Protein AF-A0A969LEN8-F1 (afdb_monomer)

Sequence (67 aa):
MLR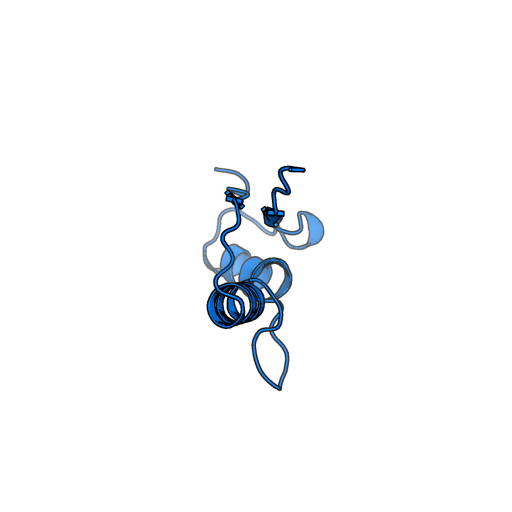VFITIDTEYSSGLFNGPGAADRAENYARSIACMTPDGPTGIPHKLELLQAHGQRAVFFVDPMPA

Mean predicted aligned error: 4.07 Å

Radius of gyration: 14.17 Å; Cα contacts (8 Å, |Δi|>4): 74; chains: 1; bounding box: 38×17×35 Å

Secondary structure (DSSP, 8-state):
------EEE----GGG---S-HHHHHHHIIIIIS-EETTEE-SHHHHHHHHHHTT---EEE------

Solvent-accessible surface area (backbone atoms only — not comparable to full-atom values): 4192 Å² total; per-residue (Å²): 135,88,87,84,83,50,75,43,77,48,56,70,51,74,9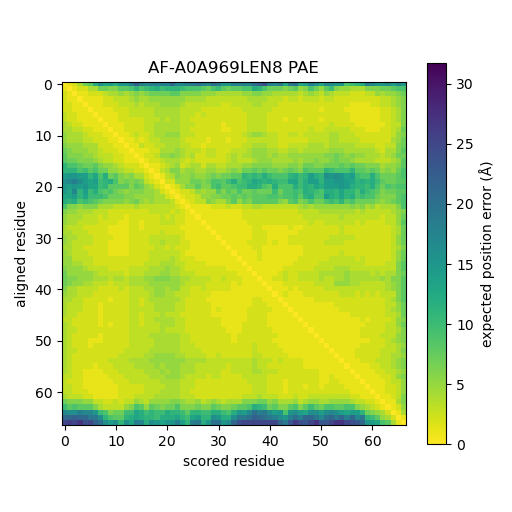3,51,63,81,60,97,46,72,68,39,48,49,55,28,37,40,58,50,42,31,32,62,48,100,92,44,53,67,25,52,66,42,49,53,53,52,31,57,76,68,76,53,78,70,48,74,46,76,56,80,64,84,131

Foldseek 3Di:
DDDDAAEAEQDFDPVLDPDPDPVSVVVSCCCRAQNADPVGGPHPVVVVVVCVVVVHDHHYDYDPDDD

pLDDT: mean 90.1, std 10.61, range [44.56, 98.38]

Structure (mmCIF, N/CA/C/O backbone):
data_AF-A0A969LEN8-F1
#
_entry.id   AF-A0A969LEN8-F1
#
loop_
_atom_site.group_PDB
_atom_site.id
_atom_site.type_symbol
_atom_site.label_atom_id
_atom_site.label_alt_id
_atom_site.label_comp_id
_atom_site.label_asym_id
_atom_site.label_entity_id
_atom_site.label_seq_id
_atom_site.pdbx_PDB_ins_code
_atom_site.Cartn_x
_atom_site.Cartn_y
_atom_site.Cartn_z
_atom_site.occupancy
_atom_site.B_iso_or_equiv
_atom_site.auth_seq_id
_atom_site.auth_comp_id
_atom_site.auth_asym_id
_atom_site.auth_atom_id
_atom_site.pdbx_PDB_model_num
ATOM 1 N N . MET A 1 1 ? -22.842 8.052 17.196 1.00 68.38 1 MET A N 1
ATOM 2 C CA . MET A 1 1 ? -21.579 7.286 17.106 1.00 68.38 1 MET A CA 1
ATOM 3 C C . MET A 1 1 ? -20.817 7.770 15.881 1.00 68.38 1 MET A C 1
ATOM 5 O O . MET A 1 1 ? -21.434 7.901 14.829 1.00 68.38 1 MET A O 1
ATOM 9 N N . LEU A 1 2 ? -19.536 8.115 16.025 1.00 92.56 2 LEU A N 1
ATOM 10 C CA . LEU A 1 2 ? -18.704 8.586 14.912 1.00 92.56 2 LEU A CA 1
ATOM 11 C C . LEU A 1 2 ? -18.238 7.388 14.075 1.00 92.56 2 LEU A C 1
ATOM 13 O O . LEU A 1 2 ? -17.843 6.368 14.634 1.00 92.56 2 LEU A O 1
ATOM 17 N N . ARG A 1 3 ? -18.292 7.506 12.745 1.00 94.19 3 ARG A N 1
ATOM 18 C CA . ARG A 1 3 ? -17.740 6.501 11.827 1.00 94.19 3 ARG A CA 1
ATOM 19 C C . ARG A 1 3 ? -16.298 6.870 11.508 1.00 94.19 3 ARG A C 1
ATOM 21 O O . ARG A 1 3 ? -16.049 7.991 11.078 1.00 94.19 3 ARG A O 1
ATOM 28 N N . VAL A 1 4 ? -15.385 5.929 11.716 1.00 95.19 4 VAL A N 1
ATOM 29 C CA . VAL A 1 4 ? -13.963 6.074 11.389 1.00 95.19 4 VAL A CA 1
ATOM 30 C C . VAL A 1 4 ? -13.645 5.118 10.249 1.00 95.19 4 VAL A C 1
ATOM 32 O O . VAL A 1 4 ? -14.038 3.953 10.294 1.00 95.19 4 VAL A O 1
ATOM 35 N N . PHE A 1 5 ? -12.950 5.620 9.234 1.00 96.62 5 PHE A N 1
ATOM 36 C CA . PHE A 1 5 ? -12.489 4.840 8.094 1.00 96.62 5 PHE A CA 1
ATOM 37 C C . PHE A 1 5 ? -10.967 4.891 8.047 1.00 96.62 5 PHE A C 1
ATOM 39 O O . PHE A 1 5 ? -10.381 5.961 8.189 1.00 96.62 5 PHE A O 1
ATOM 46 N N . ILE A 1 6 ? -10.348 3.729 7.851 1.00 97.31 6 ILE A N 1
ATOM 47 C CA . ILE A 1 6 ? -8.912 3.603 7.621 1.00 97.31 6 ILE A CA 1
ATOM 48 C C . ILE A 1 6 ? -8.737 3.331 6.132 1.00 97.31 6 ILE A C 1
ATOM 50 O O . ILE A 1 6 ? -9.208 2.310 5.625 1.00 97.31 6 ILE A O 1
ATOM 54 N N . THR A 1 7 ? -8.090 4.256 5.435 1.00 97.19 7 THR A N 1
ATOM 55 C CA . THR A 1 7 ? -7.726 4.114 4.026 1.00 97.19 7 THR A CA 1
ATOM 56 C C . THR A 1 7 ? -6.213 4.071 3.911 1.00 97.19 7 THR A C 1
ATOM 58 O O . THR A 1 7 ? -5.508 4.767 4.643 1.00 97.19 7 THR A O 1
ATOM 61 N N . ILE A 1 8 ? -5.713 3.216 3.029 1.00 97.00 8 ILE A N 1
ATOM 62 C CA . ILE A 1 8 ? -4.289 3.046 2.775 1.00 97.00 8 ILE A CA 1
ATOM 63 C C . ILE A 1 8 ? -4.081 3.175 1.275 1.00 97.00 8 ILE A C 1
ATOM 65 O O . ILE A 1 8 ? -4.485 2.294 0.518 1.00 97.00 8 ILE A O 1
ATOM 69 N N . ASP A 1 9 ? -3.416 4.248 0.878 1.00 94.81 9 ASP A N 1
ATOM 70 C CA . ASP A 1 9 ? -2.921 4.410 -0.479 1.00 94.81 9 ASP A CA 1
ATOM 71 C C . ASP A 1 9 ? -1.565 3.708 -0.536 1.00 94.81 9 ASP A C 1
ATOM 73 O O . ASP A 1 9 ? -0.650 4.009 0.238 1.00 94.81 9 ASP A O 1
ATOM 77 N N . THR A 1 10 ? -1.462 2.684 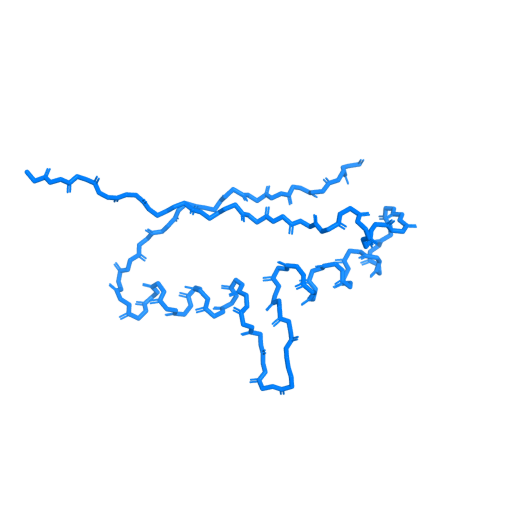-1.373 1.00 93.81 10 THR A N 1
ATOM 78 C CA . THR A 1 10 ? -0.160 2.107 -1.708 1.00 93.81 10 THR A CA 1
ATOM 79 C C . THR A 1 10 ? 0.415 2.926 -2.848 1.00 93.81 10 THR A C 1
ATOM 81 O O . THR A 1 10 ? -0.346 3.252 -3.745 1.00 93.81 10 THR A O 1
ATOM 84 N N . GLU A 1 11 ? 1.711 3.202 -2.856 1.00 90.88 11 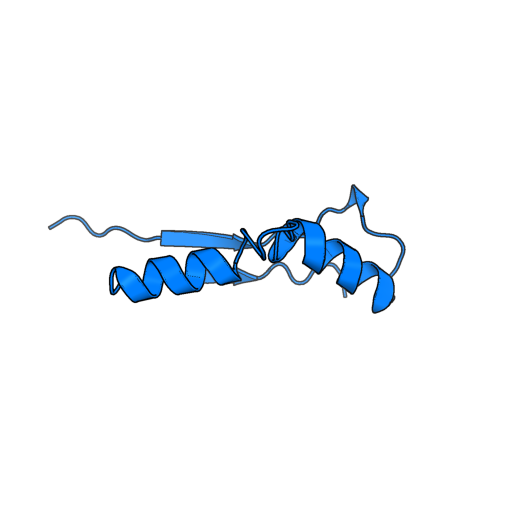GLU A N 1
ATOM 85 C CA . GLU A 1 11 ? 2.344 3.979 -3.922 1.00 90.88 11 GLU A CA 1
ATOM 86 C C . GLU A 1 11 ? 3.708 3.364 -4.219 1.00 90.88 11 GLU A C 1
ATOM 88 O O . GLU A 1 11 ? 4.501 3.098 -3.309 1.00 90.88 11 GLU A O 1
ATOM 93 N N . TYR A 1 12 ? 3.991 3.134 -5.491 1.00 90.06 12 TYR A N 1
ATOM 94 C CA . TYR A 1 12 ? 5.339 2.851 -5.942 1.00 90.06 12 TYR A CA 1
ATOM 95 C C . TYR A 1 12 ? 6.119 4.147 -6.168 1.00 90.06 12 TYR A C 1
ATOM 97 O O . TYR A 1 12 ? 5.589 5.194 -6.523 1.00 90.06 12 TYR A O 1
ATOM 105 N N . SER A 1 13 ? 7.438 4.088 -6.019 1.00 89.31 13 SER A N 1
ATOM 106 C CA . SER A 1 13 ? 8.275 5.257 -6.263 1.00 89.31 13 SER A CA 1
ATOM 107 C C . SER A 1 13 ? 8.568 5.409 -7.753 1.00 89.31 13 SER A C 1
ATOM 109 O O . SER A 1 13 ? 9.211 4.542 -8.345 1.00 89.31 13 SER A O 1
ATOM 111 N N . SER A 1 14 ? 8.188 6.538 -8.353 1.00 85.69 14 SER A N 1
ATOM 112 C CA . SER A 1 14 ? 8.597 6.894 -9.722 1.00 85.69 14 SER A CA 1
ATOM 113 C C . SER A 1 14 ? 10.119 7.007 -9.869 1.00 85.69 14 SER A C 1
ATOM 115 O O . SER A 1 14 ? 10.661 6.711 -10.928 1.00 85.69 14 SER A O 1
ATOM 117 N N . GLY A 1 15 ? 10.832 7.348 -8.789 1.00 87.19 15 GLY A N 1
ATOM 118 C CA . GLY A 1 15 ? 12.297 7.368 -8.751 1.00 87.19 15 GLY A CA 1
ATOM 119 C C . GLY A 1 15 ? 12.949 5.981 -8.791 1.00 87.19 15 G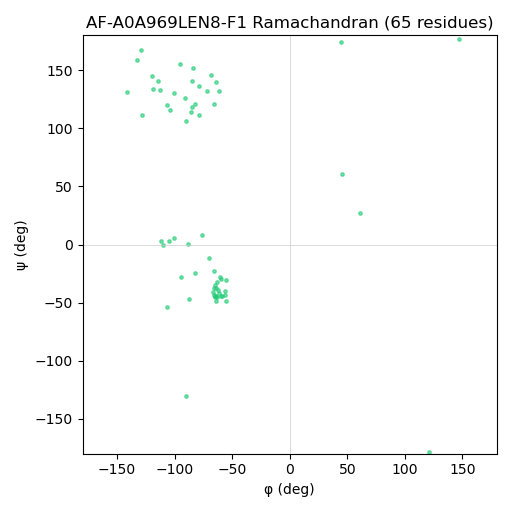LY A C 1
ATOM 120 O O . GLY A 1 15 ? 14.157 5.890 -8.981 1.00 87.19 15 GLY A O 1
ATOM 121 N N . LEU A 1 16 ? 12.168 4.911 -8.614 1.00 85.50 16 LEU A N 1
ATOM 122 C CA . LEU A 1 16 ? 12.606 3.521 -8.772 1.00 85.50 16 LEU A CA 1
ATOM 123 C C . LEU A 1 16 ? 12.088 2.889 -10.074 1.00 85.50 16 LEU A C 1
ATOM 125 O O . LEU A 1 16 ? 12.318 1.704 -10.314 1.00 85.50 16 LEU A O 1
ATOM 129 N N . PHE A 1 17 ? 11.379 3.646 -10.915 1.00 84.38 17 PHE A N 1
ATOM 130 C CA . PHE A 1 17 ? 10.896 3.149 -12.196 1.00 84.38 17 PHE A CA 1
ATOM 131 C C . PHE A 1 17 ? 12.024 3.154 -13.234 1.00 84.38 17 PHE A C 1
ATOM 133 O O . PHE A 1 17 ? 12.449 4.210 -13.695 1.00 84.38 17 PHE A O 1
ATOM 140 N N . ASN A 1 18 ? 12.469 1.962 -13.637 1.00 78.56 18 ASN A N 1
ATOM 141 C CA . ASN A 1 18 ? 13.499 1.783 -14.668 1.00 78.56 18 ASN A CA 1
ATOM 142 C C . ASN A 1 18 ? 12.957 1.152 -15.970 1.00 78.56 18 ASN A C 1
ATOM 144 O O . ASN A 1 18 ? 13.717 0.924 -16.909 1.00 78.56 18 ASN A O 1
ATOM 148 N N . GLY A 1 19 ? 11.645 0.897 -16.051 1.00 76.69 19 GLY A N 1
ATOM 149 C CA . GLY A 1 19 ? 10.975 0.288 -17.203 1.00 76.69 19 GLY A CA 1
ATOM 150 C C . GLY A 1 19 ? 9.781 -0.594 -16.802 1.00 76.69 19 GLY A C 1
ATOM 151 O O . GLY A 1 19 ? 9.533 -0.800 -15.614 1.00 76.69 19 GLY A O 1
ATOM 152 N N . PRO A 1 20 ? 9.030 -1.158 -17.771 1.00 74.00 20 PRO A N 1
ATOM 153 C CA . PRO A 1 20 ? 7.876 -2.029 -17.501 1.00 74.00 20 PRO A CA 1
ATOM 154 C C . PRO A 1 20 ? 8.269 -3.458 -17.059 1.00 74.00 20 PRO A C 1
ATOM 156 O O . PRO A 1 20 ? 7.417 -4.353 -16.988 1.00 74.00 20 PRO A O 1
ATOM 159 N N . GLY A 1 21 ? 9.559 -3.699 -16.800 1.00 74.69 21 GLY A N 1
ATOM 160 C CA . GLY A 1 21 ? 10.118 -5.004 -16.477 1.00 74.69 21 GLY A CA 1
ATOM 161 C C . GLY A 1 21 ? 9.657 -5.533 -15.118 1.00 74.69 21 GLY A C 1
ATOM 162 O O . GLY A 1 21 ? 9.481 -4.796 -14.150 1.00 74.69 21 GLY A O 1
ATOM 163 N N . ALA A 1 22 ? 9.489 -6.854 -15.018 1.00 72.25 22 ALA A N 1
ATOM 164 C CA . ALA A 1 22 ? 9.106 -7.498 -13.760 1.00 72.25 22 ALA A CA 1
ATOM 165 C C . ALA A 1 22 ? 10.167 -7.326 -12.655 1.00 72.25 22 ALA A C 1
ATOM 167 O O . ALA A 1 22 ? 9.809 -7.222 -11.484 1.00 72.25 22 ALA A O 1
ATOM 168 N N . ALA A 1 23 ? 11.451 -7.267 -13.026 1.00 73.38 23 ALA A N 1
ATOM 169 C CA . ALA A 1 23 ? 12.552 -7.050 -12.089 1.00 73.38 23 ALA A CA 1
ATOM 170 C C . ALA A 1 23 ? 12.508 -5.645 -11.461 1.00 73.38 23 ALA A C 1
ATOM 172 O O . ALA A 1 23 ? 12.661 -5.515 -10.249 1.00 73.38 23 ALA A O 1
ATOM 173 N N . ASP A 1 24 ? 12.197 -4.617 -12.253 1.00 74.44 24 ASP A N 1
ATOM 174 C CA . ASP A 1 24 ? 12.083 -3.234 -11.772 1.00 74.44 24 ASP A CA 1
ATOM 175 C C . ASP A 1 24 ? 10.904 -3.078 -10.801 1.00 74.44 24 ASP A C 1
ATOM 177 O O . ASP A 1 24 ? 11.006 -2.417 -9.765 1.00 74.44 24 ASP A O 1
ATOM 181 N N . ARG A 1 25 ? 9.793 -3.777 -11.080 1.00 83.44 25 ARG A N 1
ATOM 182 C CA . ARG A 1 25 ? 8.644 -3.841 -10.165 1.00 83.44 25 ARG A CA 1
ATOM 183 C C . ARG A 1 25 ? 8.970 -4.544 -8.850 1.00 83.44 25 ARG A C 1
ATOM 185 O O . ARG A 1 25 ? 8.430 -4.150 -7.819 1.00 83.44 25 ARG A O 1
ATOM 192 N N . ALA A 1 26 ? 9.822 -5.569 -8.866 1.00 88.62 26 ALA A N 1
ATOM 193 C CA . ALA A 1 26 ? 10.181 -6.311 -7.659 1.00 88.62 26 ALA A CA 1
ATOM 194 C C . ALA A 1 26 ? 10.956 -5.435 -6.663 1.00 88.62 26 ALA A C 1
ATOM 196 O O . ALA A 1 26 ? 10.630 -5.429 -5.477 1.00 88.62 26 ALA A O 1
ATOM 197 N N . GLU A 1 27 ? 11.916 -4.643 -7.149 1.00 90.50 27 GLU A N 1
ATOM 198 C CA . GLU A 1 27 ? 12.673 -3.703 -6.313 1.00 90.50 27 GLU A CA 1
ATOM 199 C C . GLU A 1 27 ? 11.765 -2.607 -5.743 1.00 90.50 27 GLU A C 1
ATOM 201 O O . GLU A 1 27 ? 11.784 -2.314 -4.544 1.00 90.50 27 GLU A O 1
ATOM 206 N N . ASN A 1 28 ? 10.892 -2.044 -6.581 1.00 90.94 28 ASN A N 1
ATOM 207 C CA . ASN A 1 28 ? 9.944 -1.032 -6.132 1.00 90.94 28 ASN A CA 1
ATOM 208 C C . ASN A 1 28 ? 8.953 -1.598 -5.101 1.00 90.94 28 ASN A C 1
ATOM 210 O O . ASN A 1 28 ? 8.640 -0.939 -4.113 1.00 90.94 28 ASN A O 1
ATOM 214 N N . TYR A 1 29 ? 8.511 -2.847 -5.271 1.00 92.38 29 TYR A N 1
ATOM 215 C CA . TYR A 1 29 ? 7.669 -3.537 -4.293 1.00 92.38 29 TYR A CA 1
ATOM 216 C C . TYR A 1 29 ? 8.398 -3.739 -2.971 1.00 92.38 29 TYR A C 1
ATOM 218 O O . TYR A 1 29 ? 7.859 -3.393 -1.919 1.00 92.38 29 TYR A O 1
ATOM 226 N N . ALA 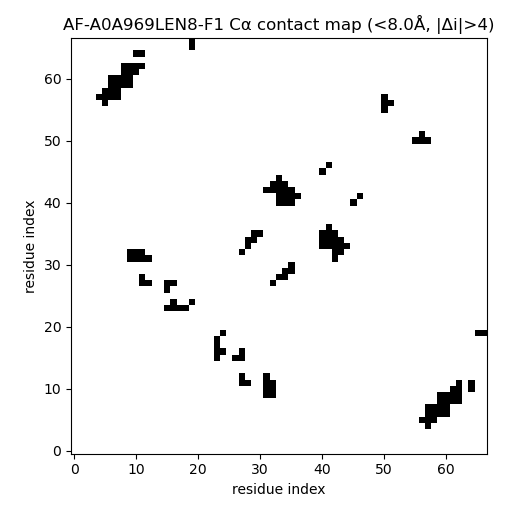A 1 30 ? 9.628 -4.254 -3.017 1.00 94.69 30 ALA A N 1
ATOM 227 C CA . ALA A 1 30 ? 10.430 -4.502 -1.827 1.00 94.69 30 ALA A CA 1
ATOM 228 C C . ALA A 1 30 ? 10.610 -3.224 -0.994 1.00 94.69 30 ALA A C 1
ATOM 230 O O . ALA A 1 30 ? 10.511 -3.268 0.233 1.00 94.69 30 ALA A O 1
ATOM 231 N N . ARG A 1 31 ? 10.812 -2.076 -1.648 1.00 93.75 31 ARG A N 1
ATOM 232 C CA . ARG A 1 31 ? 11.073 -0.801 -0.971 1.00 93.75 31 ARG A CA 1
ATOM 233 C C . ARG A 1 31 ? 9.814 -0.027 -0.593 1.00 93.75 31 ARG A C 1
ATOM 235 O O . ARG A 1 31 ? 9.712 0.431 0.543 1.00 93.75 31 ARG A O 1
ATOM 242 N N . SER A 1 32 ? 8.869 0.105 -1.516 1.00 94.19 32 SER A N 1
ATOM 243 C CA . SER A 1 32 ? 7.734 1.029 -1.384 1.00 94.19 32 SER A CA 1
ATOM 244 C C . SER A 1 32 ? 6.482 0.365 -0.803 1.00 94.19 32 SER A C 1
ATOM 246 O O . SER A 1 32 ? 5.695 1.024 -0.132 1.00 94.19 32 SER A O 1
ATOM 248 N N . ILE A 1 33 ? 6.310 -0.949 -1.005 1.00 95.12 33 ILE A N 1
ATOM 249 C CA . ILE A 1 33 ? 5.107 -1.686 -0.580 1.00 95.12 33 ILE A CA 1
ATOM 250 C C . ILE A 1 33 ? 5.389 -2.573 0.633 1.00 95.12 33 ILE A C 1
ATOM 252 O O . ILE A 1 33 ? 4.696 -2.496 1.649 1.00 95.12 33 ILE A O 1
ATOM 256 N N . ALA A 1 34 ? 6.405 -3.430 0.538 1.00 96.50 34 ALA A N 1
ATOM 257 C CA . ALA A 1 34 ? 6.779 -4.345 1.610 1.00 96.50 34 ALA A CA 1
ATOM 258 C C . ALA A 1 34 ? 7.653 -3.677 2.677 1.00 96.50 34 ALA A C 1
ATOM 260 O O . ALA A 1 34 ? 7.654 -4.135 3.820 1.00 96.50 34 ALA A O 1
ATOM 261 N N . CYS A 1 35 ? 8.370 -2.607 2.313 1.00 96.75 35 CYS A N 1
ATOM 262 C CA . CYS A 1 35 ? 9.357 -1.925 3.153 1.00 96.75 35 CYS A CA 1
ATOM 263 C C . CYS A 1 35 ? 10.282 -2.936 3.849 1.00 96.75 35 CYS A C 1
ATOM 265 O O . CYS A 1 35 ? 10.283 -3.067 5.076 1.00 96.75 35 CYS A O 1
ATOM 267 N N . MET A 1 36 ? 10.997 -3.720 3.040 1.00 97.50 36 MET A N 1
ATOM 268 C CA . MET A 1 36 ? 11.871 -4.792 3.511 1.00 97.50 36 MET A CA 1
ATOM 269 C C . MET A 1 36 ? 12.997 -4.242 4.391 1.00 97.50 36 MET A C 1
ATOM 271 O O . MET A 1 36 ? 13.694 -3.300 4.015 1.00 97.50 36 MET A O 1
ATOM 275 N N . THR A 1 37 ? 13.196 -4.874 5.544 1.00 96.00 37 THR A N 1
ATOM 276 C CA . THR A 1 37 ? 14.313 -4.629 6.466 1.00 96.00 37 THR A CA 1
ATOM 277 C C . THR A 1 37 ? 14.993 -5.961 6.816 1.00 96.00 37 THR A C 1
ATOM 279 O O . THR A 1 37 ? 14.412 -7.015 6.535 1.00 96.00 37 THR A O 1
ATOM 282 N N . PRO A 1 38 ? 16.192 -5.960 7.434 1.00 96.44 38 PRO A N 1
ATOM 283 C CA . PRO A 1 38 ? 16.832 -7.193 7.902 1.00 96.44 38 PRO A CA 1
ATOM 284 C C . PRO A 1 38 ? 15.964 -8.024 8.858 1.00 96.44 38 PRO A C 1
ATOM 286 O O . PRO A 1 38 ? 16.042 -9.249 8.831 1.00 96.44 38 PRO A O 1
ATOM 289 N N . ASP A 1 39 ? 15.103 -7.369 9.640 1.00 96.19 39 ASP A N 1
ATOM 290 C CA . ASP A 1 39 ? 14.208 -8.015 10.608 1.00 96.19 39 ASP A CA 1
ATOM 291 C C . ASP A 1 39 ? 12.852 -8.426 9.996 1.00 96.19 39 ASP A C 1
ATOM 293 O O . ASP A 1 39 ? 11.998 -8.983 10.684 1.00 96.19 39 ASP A O 1
ATOM 297 N N . GLY A 1 40 ? 12.641 -8.169 8.698 1.00 94.44 40 GLY A N 1
ATOM 298 C CA . GLY A 1 40 ? 11.416 -8.498 7.965 1.00 94.44 40 GLY A CA 1
ATOM 299 C C . GLY A 1 40 ? 10.709 -7.289 7.331 1.00 94.44 40 GLY A C 1
ATOM 300 O O . GLY A 1 40 ? 11.207 -6.159 7.388 1.00 94.44 40 GLY A O 1
ATOM 301 N N . PRO A 1 41 ? 9.563 -7.506 6.658 1.00 97.25 41 PRO A N 1
ATOM 302 C CA . PRO A 1 41 ? 8.792 -6.441 6.020 1.00 97.25 41 PRO A CA 1
ATOM 303 C C . PRO A 1 41 ? 8.088 -5.557 7.054 1.00 97.25 41 PRO A C 1
ATOM 305 O O . PRO A 1 41 ? 7.385 -6.051 7.930 1.00 97.25 41 PRO A O 1
ATOM 308 N N . THR A 1 42 ? 8.203 -4.239 6.903 1.00 97.00 42 THR A N 1
ATOM 309 C CA . THR A 1 42 ? 7.559 -3.247 7.792 1.00 97.00 42 THR A CA 1
ATOM 310 C C . THR A 1 42 ? 6.410 -2.483 7.120 1.00 97.00 42 THR A C 1
ATOM 312 O O . THR A 1 42 ? 5.767 -1.634 7.736 1.00 97.00 42 THR A O 1
ATOM 315 N N . GLY A 1 43 ? 6.132 -2.789 5.850 1.00 96.81 43 GLY A N 1
ATOM 316 C CA . GLY A 1 43 ? 5.098 -2.154 5.037 1.00 96.81 43 GLY A CA 1
ATOM 317 C C . GLY A 1 43 ? 3.742 -2.854 5.141 1.00 96.81 43 GLY A C 1
ATOM 318 O O . GLY A 1 43 ? 3.228 -3.111 6.230 1.00 96.81 43 GLY A O 1
ATOM 319 N N . ILE A 1 44 ? 3.131 -3.157 3.993 1.00 96.88 44 ILE A N 1
ATOM 320 C CA . ILE A 1 44 ? 1.786 -3.751 3.922 1.00 96.88 44 ILE A CA 1
ATOM 321 C C . ILE A 1 44 ? 1.654 -5.072 4.697 1.00 96.88 44 ILE A C 1
ATOM 323 O O . ILE A 1 44 ? 0.668 -5.186 5.425 1.00 96.88 44 ILE A O 1
ATOM 327 N N . PRO A 1 45 ? 2.600 -6.034 4.639 1.00 96.25 45 PRO A N 1
ATOM 328 C CA . PRO A 1 45 ? 2.486 -7.266 5.424 1.00 96.25 45 PRO A CA 1
ATOM 329 C C . PRO A 1 45 ? 2.305 -7.004 6.927 1.00 96.25 45 PRO A C 1
ATOM 331 O O . PRO A 1 45 ? 1.343 -7.483 7.522 1.00 96.25 45 PRO A O 1
ATOM 334 N N . HIS A 1 46 ? 3.142 -6.139 7.509 1.00 96.94 46 HIS A N 1
ATOM 335 C CA . HIS A 1 46 ? 3.034 -5.747 8.915 1.00 96.94 46 HIS A CA 1
ATOM 336 C C . HIS A 1 46 ? 1.701 -5.043 9.229 1.00 96.94 46 HIS A C 1
ATOM 338 O O . HIS A 1 46 ? 1.057 -5.324 10.239 1.00 96.94 46 HIS A O 1
ATOM 344 N N . LYS A 1 47 ? 1.234 -4.151 8.343 1.00 96.81 47 LYS A N 1
ATOM 345 C CA . LYS A 1 47 ? -0.067 -3.479 8.511 1.00 96.81 47 LYS A CA 1
ATOM 346 C C . LYS A 1 47 ? -1.236 -4.468 8.504 1.00 96.81 47 LYS A C 1
ATOM 348 O O . LYS A 1 47 ? -2.178 -4.279 9.270 1.00 96.81 47 LYS A O 1
ATOM 353 N N . LEU A 1 48 ? -1.196 -5.501 7.660 1.00 97.50 48 LEU A N 1
ATOM 354 C CA . LEU A 1 48 ? -2.233 -6.537 7.616 1.00 97.50 48 LEU A CA 1
ATOM 355 C C . LEU A 1 48 ? -2.287 -7.327 8.929 1.00 97.50 48 LEU A C 1
ATOM 357 O O . LEU A 1 48 ? -3.377 -7.513 9.472 1.00 97.50 48 LEU A O 1
ATOM 361 N N . GLU A 1 49 ? -1.130 -7.717 9.468 1.00 97.50 49 GLU A N 1
ATOM 362 C CA . GLU A 1 49 ? -1.035 -8.382 10.775 1.00 97.50 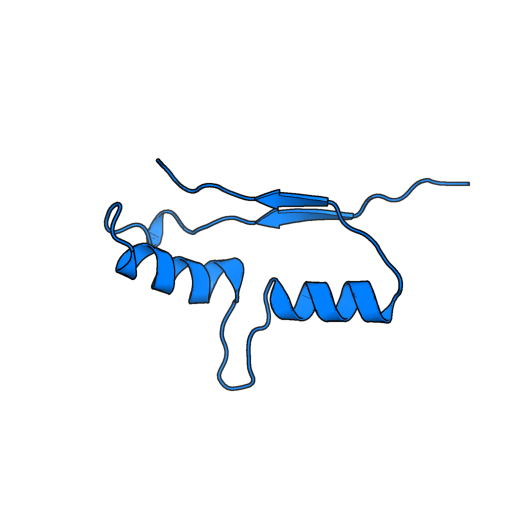49 GLU A CA 1
ATOM 363 C C . GLU A 1 49 ? -1.603 -7.503 11.895 1.00 97.50 49 GLU A C 1
ATOM 365 O O . GLU A 1 49 ? -2.398 -7.968 12.713 1.00 97.50 49 GLU A O 1
ATOM 370 N N . LEU A 1 50 ? -1.263 -6.210 11.900 1.00 97.56 50 LEU A N 1
ATOM 371 C CA . LEU A 1 50 ? -1.741 -5.264 12.906 1.00 97.56 50 LEU A CA 1
ATOM 372 C C . LEU A 1 50 ? -3.262 -5.053 12.830 1.00 97.56 50 LEU A C 1
ATOM 374 O O . LEU A 1 50 ? -3.951 -5.094 13.851 1.00 97.56 50 LEU A O 1
ATOM 378 N N . LEU A 1 51 ? -3.807 -4.865 11.623 1.00 98.25 51 LEU A N 1
ATOM 379 C CA . LEU A 1 51 ? -5.253 -4.742 11.413 1.00 98.25 51 LEU A CA 1
ATOM 380 C C . LEU A 1 51 ? -5.984 -5.997 11.902 1.00 98.25 51 LEU A C 1
ATOM 382 O O . LEU A 1 51 ? -6.993 -5.885 12.602 1.00 98.25 51 LEU A O 1
ATOM 386 N N . GLN A 1 52 ? -5.453 -7.182 11.589 1.00 98.19 52 GLN A N 1
ATOM 387 C CA . GLN A 1 52 ? -6.012 -8.452 12.044 1.00 98.19 52 GLN A CA 1
ATOM 388 C C . 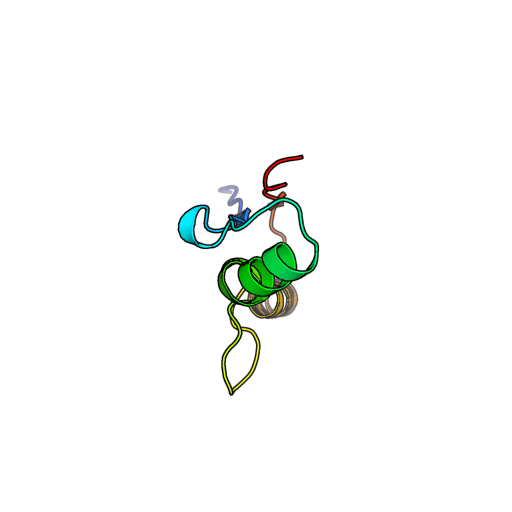GLN A 1 52 ? -5.966 -8.582 13.571 1.00 98.19 52 GLN A C 1
ATOM 390 O O . GLN A 1 52 ? -6.979 -8.941 14.174 1.00 98.19 52 GLN A O 1
ATOM 395 N N . ALA A 1 53 ? -4.840 -8.240 14.204 1.00 98.38 53 ALA A N 1
ATOM 396 C CA . ALA A 1 53 ? -4.668 -8.301 15.656 1.00 98.38 53 ALA A CA 1
ATOM 397 C C . ALA A 1 53 ? -5.675 -7.420 16.417 1.00 98.38 53 ALA A C 1
ATOM 399 O O . ALA A 1 53 ? -6.079 -7.755 17.530 1.00 98.38 53 ALA A O 1
ATOM 400 N N . HIS A 1 54 ? -6.127 -6.324 15.804 1.00 98.06 54 HIS A N 1
ATOM 401 C CA . HIS A 1 54 ? -7.112 -5.411 16.387 1.00 98.06 54 HIS A CA 1
ATOM 402 C C . HIS A 1 54 ? -8.543 -5.602 15.861 1.00 98.06 54 HIS A C 1
ATOM 404 O O . HIS A 1 54 ? -9.426 -4.815 16.207 1.00 98.06 54 HIS A O 1
ATOM 410 N N . GLY A 1 55 ? -8.799 -6.620 15.030 1.00 97.88 55 GLY A N 1
ATOM 411 C CA . GLY A 1 55 ? -10.120 -6.859 14.439 1.00 97.88 55 GLY A CA 1
ATOM 412 C C . GLY A 1 55 ? -10.611 -5.709 13.550 1.00 97.88 55 GLY A C 1
ATOM 413 O O . GLY A 1 55 ? -11.818 -5.494 13.418 1.00 97.88 55 GLY A O 1
ATOM 414 N N . GLN A 1 56 ? -9.686 -4.943 12.968 1.00 97.94 56 GLN A N 1
ATOM 415 C CA . GLN A 1 56 ? -9.975 -3.769 12.152 1.00 97.94 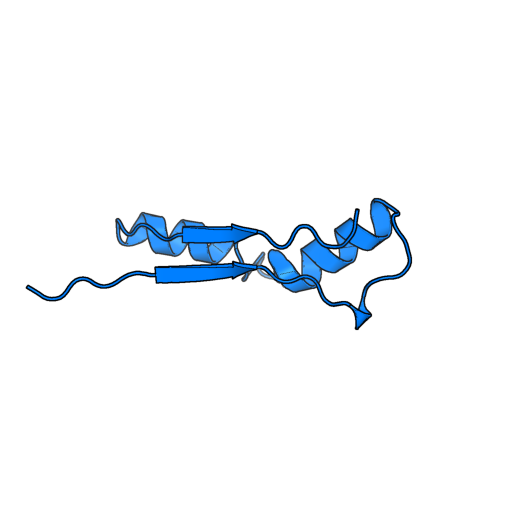56 GLN A CA 1
ATOM 416 C C . GLN A 1 56 ? -10.006 -4.113 10.663 1.00 97.94 56 GLN A C 1
ATOM 418 O O . GLN A 1 56 ? -9.388 -5.066 10.194 1.00 97.94 56 GLN A O 1
ATOM 423 N N . ARG A 1 57 ? -10.741 -3.300 9.901 1.00 96.62 57 ARG A N 1
ATOM 424 C CA . ARG A 1 57 ? -10.789 -3.361 8.438 1.00 96.62 57 ARG A CA 1
ATOM 425 C C . ARG A 1 57 ? -10.315 -2.032 7.872 1.00 96.62 57 ARG A C 1
ATOM 427 O O . ARG A 1 57 ? -10.612 -0.982 8.438 1.00 96.62 57 ARG A O 1
ATOM 434 N N . ALA A 1 58 ? -9.635 -2.096 6.737 1.00 98.00 58 ALA A N 1
ATOM 435 C CA . ALA A 1 58 ? -9.179 -0.936 5.988 1.00 98.00 58 ALA A CA 1
ATOM 436 C C . ALA A 1 58 ? -9.527 -1.094 4.504 1.00 98.00 58 ALA A C 1
ATOM 438 O O . ALA A 1 58 ? -9.749 -2.209 4.025 1.00 98.00 58 ALA A O 1
ATOM 439 N N . VAL A 1 59 ? -9.572 0.027 3.791 1.00 98.12 59 VAL A N 1
ATOM 440 C CA . VAL A 1 59 ? -9.659 0.065 2.327 1.00 98.12 59 VAL A CA 1
ATOM 441 C C . VAL A 1 59 ? -8.267 0.338 1.778 1.00 98.12 59 VAL A C 1
ATOM 443 O O . VAL A 1 59 ? -7.608 1.270 2.230 1.00 98.12 59 VAL A O 1
ATOM 446 N N . PHE A 1 60 ? -7.836 -0.464 0.809 1.00 96.69 60 PHE A N 1
ATOM 447 C CA . PHE A 1 60 ? -6.558 -0.288 0.130 1.00 96.69 60 PHE A CA 1
ATOM 448 C C . PHE A 1 60 ? -6.810 0.257 -1.272 1.00 96.69 60 PHE A C 1
ATOM 450 O O . PHE A 1 60 ? -7.485 -0.392 -2.073 1.00 96.69 60 PHE A O 1
ATOM 457 N N . PHE A 1 61 ? -6.265 1.432 -1.563 1.00 95.69 61 PHE A N 1
ATOM 458 C CA . PHE A 1 61 ? -6.159 1.944 -2.920 1.00 95.69 61 PHE A CA 1
ATOM 459 C C . PHE A 1 61 ? -4.827 1.459 -3.473 1.00 95.69 61 PHE A C 1
ATOM 461 O O . PHE A 1 61 ? -3.762 1.880 -3.024 1.00 95.69 61 PHE A O 1
ATOM 468 N N . VAL A 1 62 ? -4.911 0.480 -4.372 1.00 92.25 62 VAL A N 1
ATOM 469 C CA . VAL A 1 62 ? -3.734 -0.177 -4.932 1.00 92.25 62 VAL A CA 1
ATOM 470 C C . VAL A 1 62 ? -3.251 0.638 -6.121 1.00 92.25 62 VAL A C 1
ATOM 472 O O . VAL A 1 62 ? -3.961 0.730 -7.124 1.00 92.25 62 VAL A O 1
ATOM 475 N N . ASP A 1 63 ? -2.064 1.224 -5.994 1.00 86.94 63 ASP A N 1
ATOM 476 C CA . ASP A 1 63 ? -1.397 1.903 -7.097 1.00 86.94 63 ASP A CA 1
ATOM 477 C C . ASP A 1 63 ? -1.056 0.846 -8.144 1.00 86.94 63 ASP A C 1
ATOM 479 O O . ASP A 1 63 ? -0.361 -0.132 -7.837 1.00 86.94 63 ASP A O 1
ATOM 483 N N . PRO A 1 64 ? -1.568 0.989 -9.373 1.00 76.81 64 PRO A N 1
ATOM 484 C CA . PRO A 1 64 ? -1.231 0.046 -10.417 1.00 76.81 64 PRO A CA 1
ATOM 485 C C . PRO A 1 64 ? 0.261 0.126 -10.799 1.00 76.81 64 PRO A C 1
ATOM 487 O O . PRO A 1 64 ? 0.777 -0.832 -11.379 1.00 76.81 64 PRO A O 1
ATOM 490 N N . MET A 1 65 ? 0.942 1.259 -10.530 1.00 69.12 65 MET A N 1
ATOM 491 C CA . MET A 1 65 ? 2.009 1.817 -11.379 1.00 69.12 65 MET A CA 1
ATOM 492 C C . MET A 1 65 ? 1.602 1.773 -12.871 1.00 69.12 65 MET A C 1
ATOM 494 O O . MET A 1 65 ? 0.530 1.268 -13.202 1.00 69.12 65 MET A O 1
ATOM 498 N N . PRO A 1 66 ? 2.345 2.328 -13.843 1.00 61.25 66 PRO A N 1
ATOM 499 C CA . PRO A 1 66 ? 1.827 2.329 -15.206 1.00 61.25 66 PRO A CA 1
ATOM 500 C C . PRO A 1 66 ? 1.675 0.905 -15.775 1.00 61.25 66 PRO A C 1
ATOM 502 O O . PRO A 1 66 ? 2.528 0.032 -15.573 1.00 61.25 66 PRO A O 1
ATOM 505 N N . ALA A 1 67 ? 0.564 0.732 -16.502 1.00 44.56 67 ALA A N 1
ATOM 506 C CA . ALA A 1 67 ? 0.445 -0.176 -17.640 1.00 44.56 67 ALA A CA 1
ATOM 507 C C . ALA A 1 67 ? 1.438 0.207 -18.748 1.00 44.56 67 ALA A C 1
ATOM 509 O O . ALA A 1 67 ? 1.752 1.416 -18.865 1.00 44.56 67 ALA A O 1
#